Protein AF-A0A7T3T2F8-F1 (afdb_monomer)

Sequence (117 aa):
MKNNIYFSQDPYLNSVSSFYEYATRVMEKSYDQEKIIEWINSHDEVLGDKKVWLLTGHAYAKKYEDWEKWILDHGYEVVIDCRGLGQVLIGETKFHHGNVKKSLESKGIAVLSLSRD

Nearest PDB structures (foldseek):
  6n7t-assembly1_C  TM=3.667E-01  e=5.154E-01  Escherichia phage T7
  6r0z-assembly1_H  TM=2.804E-01  e=4.231E-01  Thermus thermophilus HB8
  7dxq-assembly1_A  TM=4.073E-01  e=1.798E+00  Synechococcus elongatus PCC 7942 = FACHB-805
  5y5y-assembly1_H  TM=2.527E-01  e=7.156E+00  Thermus thermophilus HB8

Structure (mmCIF, N/CA/C/O backbone):
data_AF-A0A7T3T2F8-F1
#
_entry.id   AF-A0A7T3T2F8-F1
#
loop_
_atom_site.group_PDB
_atom_site.id
_atom_site.type_symbol
_atom_si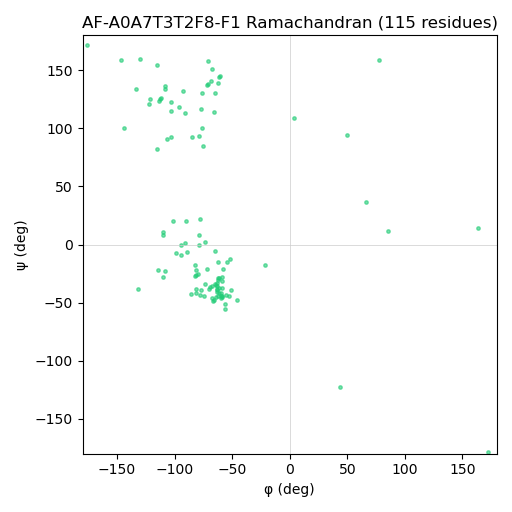te.label_atom_id
_atom_site.label_alt_id
_atom_site.label_comp_id
_atom_site.label_asym_id
_atom_site.label_entity_id
_atom_site.label_seq_id
_atom_site.pdbx_PDB_ins_code
_atom_site.Cartn_x
_atom_site.Cartn_y
_atom_site.Cartn_z
_atom_site.occupancy
_atom_site.B_iso_or_equiv
_atom_site.auth_seq_id
_atom_site.auth_comp_id
_atom_site.auth_asym_id
_atom_site.auth_atom_id
_atom_site.pdbx_PDB_model_num
ATOM 1 N N . MET A 1 1 ? -2.371 -12.144 13.820 1.00 49.19 1 MET A N 1
ATOM 2 C CA . MET A 1 1 ? -2.339 -11.135 12.737 1.00 49.19 1 MET A CA 1
ATOM 3 C C . MET A 1 1 ? -3.735 -11.087 12.133 1.00 49.19 1 MET A C 1
ATOM 5 O O . MET A 1 1 ? -4.320 -12.159 12.016 1.00 49.19 1 MET A O 1
ATOM 9 N N . LYS A 1 2 ? -4.312 -9.909 11.849 1.00 52.22 2 LYS A N 1
ATOM 10 C CA . LYS A 1 2 ? -5.664 -9.838 11.266 1.00 52.22 2 LYS A CA 1
ATOM 11 C C . LYS A 1 2 ? -5.691 -10.529 9.893 1.00 52.22 2 LYS A C 1
ATOM 13 O O . LYS A 1 2 ? -4.733 -10.421 9.132 1.00 52.22 2 LYS A O 1
ATOM 18 N N . ASN A 1 3 ? -6.796 -11.198 9.564 1.00 60.50 3 ASN A N 1
ATOM 19 C CA . ASN A 1 3 ? -6.951 -11.960 8.314 1.00 60.50 3 ASN A CA 1
ATOM 20 C C . ASN A 1 3 ? -7.140 -11.076 7.056 1.00 60.50 3 ASN A C 1
ATOM 22 O O . ASN A 1 3 ? -7.349 -11.597 5.962 1.00 60.50 3 ASN A O 1
ATOM 26 N N . ASN A 1 4 ? -7.094 -9.747 7.194 1.00 62.84 4 ASN A N 1
ATOM 27 C CA . ASN A 1 4 ? -7.367 -8.771 6.136 1.00 62.84 4 ASN A CA 1
ATOM 28 C C . ASN A 1 4 ? -6.124 -8.000 5.641 1.00 62.84 4 ASN A C 1
ATOM 30 O O . ASN A 1 4 ? -6.285 -7.082 4.839 1.00 62.84 4 ASN A O 1
ATOM 34 N N . ILE A 1 5 ? -4.906 -8.365 6.068 1.00 62.22 5 ILE A N 1
ATOM 35 C CA . ILE A 1 5 ? -3.652 -7.673 5.708 1.00 62.22 5 ILE A CA 1
ATOM 36 C C . ILE A 1 5 ? -2.781 -8.558 4.803 1.00 62.22 5 ILE A C 1
ATOM 38 O O . ILE A 1 5 ? -2.448 -9.685 5.161 1.00 62.22 5 ILE A O 1
ATOM 42 N N . TYR A 1 6 ? -2.387 -8.031 3.641 1.00 65.75 6 TYR A N 1
ATOM 43 C CA . TYR A 1 6 ? -1.637 -8.734 2.589 1.00 65.75 6 TYR A CA 1
ATOM 44 C C . TYR A 1 6 ? -0.412 -7.906 2.155 1.00 65.75 6 TYR A C 1
ATOM 46 O O . TYR A 1 6 ? -0.394 -6.703 2.385 1.00 65.75 6 TYR A O 1
ATOM 54 N N . PHE A 1 7 ? 0.612 -8.503 1.533 1.00 66.19 7 PHE A N 1
ATOM 55 C CA . PHE A 1 7 ? 1.867 -7.804 1.193 1.00 66.19 7 PHE A CA 1
ATOM 56 C C . PHE A 1 7 ? 2.511 -8.301 -0.113 1.00 66.19 7 PHE A C 1
ATOM 58 O O . PHE A 1 7 ? 2.265 -9.428 -0.548 1.00 66.19 7 PHE A O 1
ATOM 65 N N . SER A 1 8 ? 3.367 -7.476 -0.730 1.00 53.97 8 SER A N 1
ATOM 66 C CA . SER A 1 8 ? 4.099 -7.827 -1.958 1.00 53.97 8 SER A CA 1
ATOM 67 C C . SER A 1 8 ? 5.098 -8.965 -1.723 1.00 53.97 8 SER A C 1
ATOM 69 O O . SER A 1 8 ? 6.073 -8.782 -0.998 1.00 53.97 8 SER A O 1
ATOM 71 N N . GLN A 1 9 ? 4.872 -10.126 -2.347 1.00 45.50 9 GLN A N 1
ATOM 72 C CA . GLN A 1 9 ? 5.816 -11.249 -2.363 1.00 45.50 9 GLN A CA 1
ATOM 73 C C . GLN A 1 9 ? 6.727 -11.191 -3.599 1.00 45.50 9 GLN A C 1
ATOM 75 O O . GLN A 1 9 ? 6.252 -11.040 -4.726 1.00 45.50 9 GLN A O 1
ATOM 80 N N . ASP A 1 10 ? 8.032 -11.346 -3.381 1.00 44.50 10 ASP A N 1
ATOM 81 C CA . ASP A 1 10 ? 9.027 -11.646 -4.413 1.00 44.50 10 ASP A CA 1
ATOM 82 C C . ASP A 1 10 ? 8.934 -13.144 -4.806 1.00 44.50 10 ASP A C 1
ATOM 84 O O . ASP A 1 10 ? 8.904 -14.001 -3.925 1.00 44.50 10 ASP A O 1
ATOM 88 N N . PRO A 1 11 ? 8.862 -13.522 -6.093 1.00 38.28 11 PRO A N 1
ATOM 89 C CA . PRO A 1 11 ? 8.711 -14.919 -6.520 1.00 38.28 11 PRO A CA 1
ATOM 90 C C . PRO A 1 11 ? 9.890 -15.864 -6.191 1.00 38.28 11 PRO A C 1
ATOM 92 O O . PRO A 1 11 ? 9.744 -17.073 -6.372 1.00 38.28 11 PRO A O 1
ATOM 95 N N . TYR A 1 12 ? 11.020 -15.385 -5.653 1.00 40.78 12 TYR A N 1
ATOM 96 C CA . TYR A 1 12 ? 12.088 -16.250 -5.109 1.00 40.78 12 TYR A CA 1
ATOM 97 C C . TYR A 1 12 ? 11.799 -16.806 -3.691 1.00 40.78 12 TYR A C 1
ATOM 99 O O . TYR A 1 12 ? 12.651 -17.447 -3.081 1.00 40.78 12 TYR A O 1
ATOM 107 N N . LEU A 1 13 ? 10.581 -16.610 -3.172 1.00 40.38 13 LEU A N 1
ATOM 108 C CA . LEU A 1 13 ? 10.147 -16.913 -1.797 1.00 40.38 13 LEU A CA 1
ATOM 109 C C . LEU A 1 13 ? 9.562 -18.312 -1.554 1.00 40.38 13 LEU A C 1
ATOM 111 O O . LEU A 1 13 ? 8.850 -18.529 -0.577 1.00 40.38 13 LEU A O 1
ATOM 115 N N . ASN A 1 14 ? 9.833 -19.281 -2.422 1.00 34.66 14 ASN A N 1
ATOM 116 C CA . ASN A 1 14 ? 9.110 -20.560 -2.419 1.00 34.66 14 ASN A CA 1
ATOM 117 C C . ASN A 1 14 ? 9.526 -21.582 -1.344 1.00 34.66 14 ASN A C 1
ATOM 119 O O . ASN A 1 14 ? 9.230 -22.768 -1.475 1.00 34.66 14 ASN A O 1
ATOM 123 N N . SER A 1 15 ? 10.146 -21.167 -0.244 1.00 37.78 15 SER A N 1
ATOM 124 C CA . SER A 1 15 ? 10.475 -22.094 0.840 1.00 37.78 15 SER A CA 1
ATOM 125 C C . SER A 1 15 ? 10.335 -21.450 2.215 1.00 37.78 15 SER A C 1
ATOM 127 O O . SER A 1 15 ? 11.260 -20.816 2.706 1.00 37.78 15 SER A O 1
ATOM 129 N N . VAL A 1 16 ? 9.189 -21.757 2.840 1.00 40.31 16 VAL A N 1
ATOM 130 C CA . VAL A 1 16 ? 8.966 -21.887 4.290 1.00 40.31 16 VAL A CA 1
ATOM 131 C C . VAL A 1 16 ? 8.830 -20.562 5.068 1.00 40.31 16 VAL A C 1
ATOM 133 O O . VAL A 1 16 ? 9.280 -19.497 4.656 1.00 40.31 16 VAL A O 1
ATOM 136 N N . SER A 1 17 ? 8.201 -20.664 6.243 1.00 38.47 17 SER A N 1
ATOM 137 C CA . SER A 1 17 ? 8.344 -19.891 7.498 1.00 38.47 17 SER A CA 1
ATOM 138 C C . SER A 1 17 ? 9.682 -19.142 7.697 1.00 38.47 17 SER A C 1
ATOM 140 O O . SER A 1 17 ? 9.770 -18.199 8.474 1.00 38.47 17 SER A O 1
ATOM 142 N N . SER A 1 18 ? 10.697 -19.531 6.936 1.00 41.25 18 SER A N 1
ATOM 143 C CA . SER A 1 18 ? 11.935 -18.855 6.571 1.00 41.25 18 SER A CA 1
ATOM 144 C C . SER A 1 18 ? 11.800 -17.470 5.928 1.00 41.25 18 SER A C 1
ATOM 146 O O . SER A 1 18 ? 12.797 -16.764 5.909 1.00 41.25 18 SER A O 1
ATOM 148 N N . PHE A 1 19 ? 10.638 -17.016 5.430 1.00 42.41 19 PHE A N 1
ATOM 149 C CA . PHE A 1 19 ? 10.498 -15.614 4.977 1.00 42.41 19 PHE A CA 1
ATOM 150 C C . PHE A 1 19 ? 10.733 -14.625 6.125 1.00 42.41 19 PHE A C 1
ATOM 152 O O . PHE A 1 19 ? 11.394 -13.607 5.942 1.00 42.41 19 PHE A O 1
ATOM 159 N N . TYR A 1 20 ? 10.268 -14.976 7.326 1.00 42.19 20 TYR A N 1
ATOM 160 C CA . TYR A 1 20 ? 10.479 -14.196 8.543 1.00 42.19 20 TYR A CA 1
ATOM 161 C C . TYR A 1 20 ? 11.960 -14.197 8.975 1.00 42.19 20 TYR A C 1
ATOM 163 O O . TYR A 1 20 ? 12.472 -13.177 9.423 1.00 42.19 20 TYR A O 1
ATOM 171 N N . GLU A 1 21 ? 12.684 -15.307 8.783 1.00 39.84 21 GLU A N 1
ATOM 172 C CA . GLU A 1 21 ? 14.125 -15.428 9.090 1.00 39.84 21 GLU A CA 1
ATOM 173 C C . GLU A 1 21 ? 15.053 -14.872 7.993 1.00 39.84 21 GLU A C 1
ATOM 175 O O . GLU A 1 21 ? 16.181 -14.460 8.267 1.00 39.84 21 GLU A O 1
ATOM 180 N N . TYR A 1 22 ? 14.604 -14.855 6.740 1.00 40.25 22 TYR A N 1
ATOM 181 C CA . TYR A 1 22 ? 15.384 -14.390 5.595 1.00 40.25 22 TYR A CA 1
ATOM 182 C C . TYR A 1 22 ? 15.260 -12.874 5.415 1.00 40.25 22 TYR A C 1
ATOM 184 O O . TYR A 1 22 ? 16.272 -12.189 5.244 1.00 40.25 22 TYR A O 1
ATOM 192 N N . ALA A 1 23 ? 14.044 -12.331 5.563 1.00 42.78 23 ALA A N 1
ATOM 193 C CA . ALA A 1 23 ? 13.807 -10.888 5.585 1.00 42.78 23 ALA A CA 1
ATOM 194 C C . ALA A 1 23 ? 14.534 -10.195 6.753 1.00 42.78 23 ALA A C 1
ATOM 196 O O . ALA A 1 23 ? 14.940 -9.044 6.621 1.00 42.78 23 ALA A O 1
ATOM 197 N N . THR A 1 24 ? 14.761 -10.900 7.868 1.00 40.19 24 THR A N 1
ATOM 198 C CA . THR A 1 24 ? 15.479 -10.374 9.041 1.00 40.19 24 THR A CA 1
ATOM 199 C C . THR A 1 24 ? 17.004 -10.423 8.927 1.00 40.19 24 THR A C 1
ATOM 201 O O . THR A 1 24 ? 17.671 -9.668 9.633 1.00 40.19 24 THR A O 1
ATOM 204 N N . ARG A 1 25 ? 17.590 -11.274 8.070 1.00 38.12 25 ARG A N 1
ATOM 205 C CA . ARG A 1 25 ? 19.053 -11.492 8.054 1.00 38.12 25 ARG A CA 1
ATOM 206 C C . ARG A 1 25 ? 19.807 -10.961 6.841 1.00 38.12 25 ARG A C 1
ATOM 208 O O . ARG A 1 25 ? 20.992 -10.679 6.993 1.00 38.12 25 ARG A O 1
ATOM 215 N N . VAL A 1 26 ? 19.193 -10.854 5.661 1.00 39.28 26 VAL A N 1
ATOM 216 C CA . VAL A 1 26 ? 19.983 -10.727 4.414 1.00 39.28 26 VAL A CA 1
ATOM 217 C C . VAL A 1 26 ? 19.822 -9.389 3.688 1.00 39.28 26 VAL A C 1
ATOM 219 O O . VAL A 1 26 ? 20.739 -8.991 2.978 1.00 39.28 26 VAL A O 1
ATOM 222 N N . MET A 1 27 ? 18.741 -8.632 3.894 1.00 38.97 27 MET A N 1
ATOM 223 C CA . MET A 1 27 ? 18.564 -7.349 3.199 1.00 38.97 27 MET A CA 1
ATOM 224 C C . MET A 1 27 ? 18.579 -6.167 4.161 1.00 38.97 27 MET A C 1
ATOM 226 O O . MET A 1 27 ? 17.548 -5.682 4.611 1.00 38.97 27 MET A O 1
ATOM 230 N N . GLU A 1 28 ? 19.799 -5.760 4.495 1.00 33.19 28 GLU A N 1
ATOM 231 C CA . GLU A 1 28 ? 20.207 -4.452 5.007 1.00 33.19 28 GLU A CA 1
ATOM 232 C C . GLU A 1 28 ? 19.087 -3.425 5.277 1.00 33.19 28 GLU A C 1
ATOM 234 O O . GLU A 1 28 ? 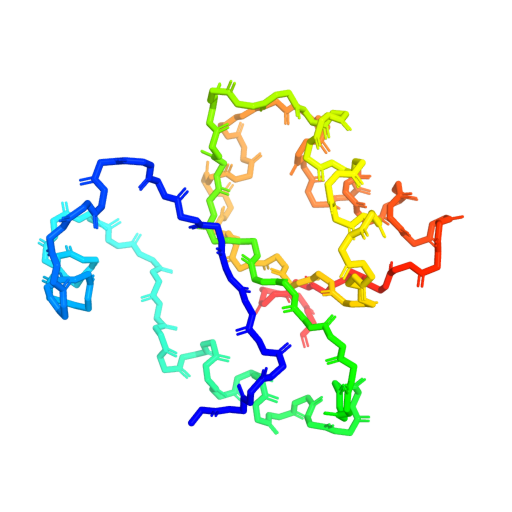18.551 -2.792 4.372 1.00 33.19 28 GLU A O 1
ATOM 239 N N . LYS A 1 29 ? 18.852 -3.188 6.576 1.00 34.66 29 LYS A N 1
ATOM 240 C CA . LYS A 1 29 ? 18.503 -1.889 7.178 1.00 34.66 29 LYS A CA 1
ATOM 241 C C . LYS A 1 29 ? 17.355 -1.122 6.503 1.00 34.66 29 LYS A C 1
ATOM 243 O O . LYS A 1 29 ? 17.611 -0.291 5.638 1.00 34.66 29 LYS A O 1
ATOM 248 N N . SER A 1 30 ? 16.126 -1.296 7.007 1.00 40.59 30 SER A N 1
ATOM 249 C CA . SER A 1 30 ? 15.149 -0.216 7.336 1.00 40.59 30 SER A CA 1
ATOM 250 C C . SER A 1 30 ? 13.699 -0.710 7.507 1.00 40.59 30 SER A C 1
ATOM 252 O O . SER A 1 30 ? 12.793 0.116 7.529 1.00 40.59 30 SER A O 1
ATOM 254 N N . TYR A 1 31 ? 13.430 -2.011 7.636 1.00 54.81 31 TYR A N 1
ATOM 255 C CA . TYR A 1 31 ? 12.080 -2.477 7.975 1.00 54.81 31 TYR A CA 1
ATOM 256 C C . TYR A 1 31 ? 12.013 -2.873 9.439 1.00 54.81 31 TYR A C 1
ATOM 258 O O . TYR A 1 31 ? 12.332 -3.995 9.816 1.00 54.81 31 TYR A O 1
ATOM 266 N N . ASP A 1 32 ? 11.627 -1.908 10.264 1.00 63.03 32 ASP A N 1
ATOM 267 C CA . ASP A 1 32 ? 11.277 -2.153 11.652 1.00 63.03 32 ASP A CA 1
ATOM 268 C C . ASP A 1 32 ? 9.853 -2.717 11.677 1.00 63.03 32 ASP A C 1
ATOM 270 O O . ASP A 1 32 ? 8.855 -2.001 11.579 1.00 63.03 32 ASP A O 1
ATOM 274 N N . GLN A 1 33 ? 9.767 -4.042 11.673 1.00 56.84 33 GLN A N 1
ATOM 275 C CA . GLN A 1 33 ? 8.497 -4.750 11.676 1.00 56.84 33 GLN A CA 1
ATOM 276 C C . GLN A 1 33 ? 7.651 -4.382 12.903 1.00 56.84 33 GLN A C 1
ATOM 278 O O . GLN A 1 33 ? 6.423 -4.344 12.805 1.00 56.84 33 GLN A O 1
ATOM 283 N N . GLU A 1 34 ? 8.299 -4.069 14.029 1.00 64.06 34 GLU A N 1
ATOM 284 C CA . GLU A 1 34 ? 7.620 -3.586 15.229 1.00 64.06 34 GLU A CA 1
ATOM 285 C C . GLU A 1 34 ? 6.939 -2.250 14.942 1.00 64.06 34 GLU A C 1
ATOM 287 O O . GLU A 1 34 ? 5.764 -2.114 15.265 1.00 64.06 34 GLU A O 1
ATOM 292 N N . LYS A 1 35 ? 7.581 -1.337 14.197 1.00 69.12 35 LYS A N 1
ATOM 293 C CA . LYS A 1 35 ? 6.937 -0.088 13.747 1.00 69.12 35 LYS A CA 1
ATOM 294 C C . LYS A 1 35 ? 5.756 -0.310 12.816 1.00 69.12 35 LYS A C 1
ATOM 296 O O . LYS A 1 35 ? 4.772 0.402 12.942 1.00 69.12 35 LYS A O 1
ATOM 301 N N . ILE A 1 36 ? 5.808 -1.271 11.889 1.00 70.94 36 ILE A N 1
ATOM 302 C CA . ILE A 1 36 ? 4.647 -1.58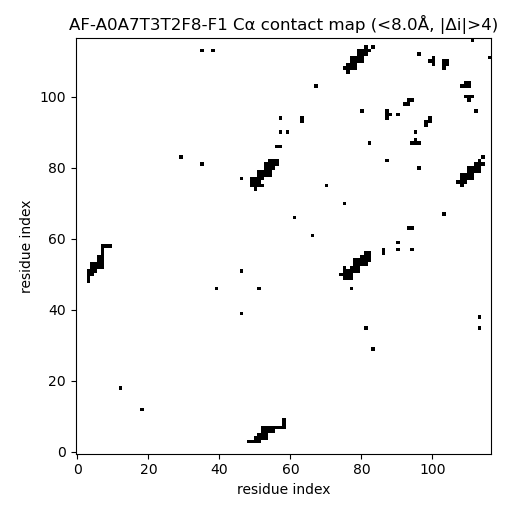1 11.026 1.00 70.94 36 ILE A CA 1
ATOM 303 C C . ILE A 1 36 ? 3.472 -2.068 11.876 1.00 70.94 36 ILE A C 1
ATOM 305 O O . ILE A 1 36 ? 2.339 -1.641 11.670 1.00 70.94 36 ILE A O 1
ATOM 309 N N . ILE A 1 37 ? 3.739 -2.956 12.833 1.00 70.12 37 ILE A N 1
ATOM 310 C CA . ILE A 1 37 ? 2.712 -3.507 13.720 1.00 70.12 37 ILE A CA 1
ATOM 311 C C . ILE A 1 37 ? 2.164 -2.421 14.652 1.00 70.12 37 ILE A C 1
ATOM 313 O O . ILE A 1 37 ? 0.950 -2.297 14.783 1.00 70.12 37 ILE A O 1
ATOM 317 N N . GLU A 1 38 ? 3.036 -1.624 15.266 1.00 73.94 38 GLU A N 1
ATOM 318 C CA . GLU A 1 38 ? 2.670 -0.498 16.127 1.00 73.94 38 GLU A CA 1
ATOM 319 C C . GLU A 1 38 ? 1.815 0.515 15.365 1.00 73.94 38 GLU A C 1
ATOM 321 O O . GLU A 1 38 ? 0.756 0.908 15.847 1.00 73.94 38 GLU A O 1
ATOM 326 N N . TRP A 1 39 ? 2.216 0.854 14.140 1.00 79.88 39 TRP A N 1
ATOM 327 C CA . TRP A 1 39 ? 1.487 1.767 13.270 1.00 79.88 39 TRP A CA 1
ATOM 328 C C . TRP A 1 39 ? 0.107 1.227 12.877 1.00 79.88 39 TRP A C 1
ATOM 330 O O . TRP A 1 39 ? -0.888 1.940 12.958 1.00 79.88 39 TRP A O 1
ATOM 340 N N . ILE A 1 40 ? 0.012 -0.052 12.493 1.00 78.50 40 ILE A N 1
ATOM 341 C CA . ILE A 1 40 ? -1.274 -0.695 12.177 1.00 78.50 40 ILE A CA 1
ATOM 342 C C . ILE A 1 40 ? -2.193 -0.688 13.402 1.00 78.50 40 ILE A C 1
ATOM 344 O O . ILE A 1 40 ? -3.384 -0.417 13.268 1.00 78.50 40 ILE A O 1
ATOM 348 N N . ASN A 1 41 ? -1.645 -0.966 14.586 1.00 76.12 41 ASN A N 1
ATOM 349 C CA . ASN A 1 41 ? -2.410 -0.980 15.829 1.00 76.12 41 ASN A CA 1
ATOM 350 C C . ASN A 1 41 ? -2.862 0.428 16.245 1.00 76.12 41 ASN A C 1
ATOM 352 O O . ASN A 1 41 ? -3.968 0.576 16.756 1.00 76.12 41 ASN A O 1
ATOM 356 N N . SER A 1 42 ? -2.047 1.465 16.024 1.00 80.62 42 SER A N 1
ATOM 357 C CA . SER A 1 42 ? -2.435 2.851 16.318 1.00 80.62 42 SER A CA 1
ATOM 358 C C . SER A 1 42 ? -3.473 3.403 15.336 1.00 80.62 42 SER A C 1
ATOM 360 O O . SER A 1 42 ? -4.212 4.321 15.682 1.00 80.62 42 SER A O 1
ATOM 362 N N . HIS A 1 43 ? -3.582 2.807 14.146 1.00 81.94 43 HIS A N 1
ATOM 363 C CA . HIS A 1 43 ? -4.538 3.175 13.099 1.00 81.94 43 HIS A CA 1
ATOM 364 C C . HIS A 1 43 ? -5.750 2.237 13.024 1.00 81.94 43 HIS A C 1
ATOM 366 O O . HIS A 1 43 ? -6.437 2.190 12.000 1.00 81.94 43 HIS A O 1
ATOM 372 N N . ASP A 1 44 ? -6.040 1.491 14.093 1.00 77.00 44 ASP A N 1
ATOM 373 C CA . ASP A 1 44 ? -7.079 0.458 14.090 1.00 77.00 44 ASP A CA 1
ATOM 374 C C . ASP A 1 44 ? -8.470 1.003 13.735 1.00 77.00 44 ASP A C 1
ATOM 376 O O . ASP A 1 44 ? -9.193 0.373 12.968 1.00 77.00 44 ASP A O 1
ATOM 380 N N . GLU A 1 45 ? -8.817 2.213 14.187 1.00 77.69 45 GLU A N 1
ATOM 381 C CA . GLU A 1 45 ? -10.086 2.873 13.839 1.00 77.69 45 GLU A CA 1
ATOM 382 C C . GLU A 1 45 ? -10.194 3.203 12.340 1.00 77.69 45 GLU A C 1
ATOM 384 O O . GLU A 1 45 ? -11.273 3.146 11.751 1.00 77.69 45 GLU A O 1
ATOM 389 N N . VAL A 1 46 ? -9.066 3.531 11.702 1.00 76.62 46 VAL A N 1
ATOM 390 C CA . VAL A 1 46 ? -9.002 3.898 10.280 1.00 76.62 46 VAL A CA 1
ATOM 391 C C . VAL A 1 46 ? -8.988 2.653 9.395 1.00 76.62 46 VAL A C 1
ATOM 393 O O . VAL A 1 46 ? -9.600 2.650 8.318 1.00 76.62 46 VAL A O 1
ATOM 396 N N . LEU A 1 47 ? -8.285 1.606 9.834 1.00 82.19 47 LEU A N 1
ATOM 397 C CA . LEU A 1 47 ? -8.131 0.350 9.106 1.00 82.19 47 LEU A CA 1
ATOM 398 C C . LEU A 1 47 ? -9.343 -0.566 9.291 1.00 82.19 47 LEU A C 1
ATOM 400 O O . LEU A 1 47 ? -9.798 -1.149 8.313 1.00 82.19 47 LEU A O 1
ATOM 404 N N . GLY A 1 48 ? -9.892 -0.663 10.503 1.00 80.06 48 GLY A N 1
ATOM 405 C CA . GLY A 1 48 ? -11.087 -1.441 10.829 1.00 80.06 48 GLY A CA 1
ATOM 406 C C . GLY A 1 48 ? -11.089 -2.829 10.182 1.00 80.06 48 GLY A C 1
ATOM 407 O O . GLY A 1 48 ? -10.145 -3.614 10.355 1.00 80.06 48 GLY A O 1
ATOM 408 N N . ASP A 1 49 ? -12.140 -3.080 9.397 1.00 84.19 49 ASP A N 1
ATOM 409 C CA . ASP A 1 49 ? -12.358 -4.305 8.617 1.00 84.1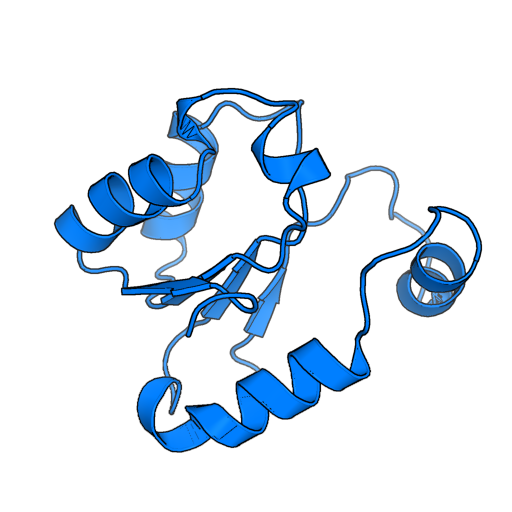9 49 ASP A CA 1
ATOM 410 C C . ASP A 1 49 ? -11.860 -4.215 7.164 1.00 84.19 49 ASP A C 1
ATOM 412 O O . ASP A 1 49 ? -11.960 -5.190 6.417 1.00 84.19 49 ASP A O 1
ATOM 416 N N . LYS A 1 50 ? -11.295 -3.073 6.752 1.00 86.06 50 LYS A N 1
ATOM 417 C CA . LYS A 1 50 ? -10.893 -2.830 5.362 1.00 86.06 50 LYS A CA 1
ATOM 418 C C . LYS A 1 50 ? -9.848 -3.835 4.905 1.00 86.06 50 LYS A C 1
ATOM 420 O O . LYS A 1 50 ? -8.963 -4.222 5.671 1.00 86.06 50 LYS A O 1
ATOM 425 N N . LYS A 1 51 ? -9.887 -4.231 3.635 1.00 85.19 51 LYS A N 1
ATOM 426 C CA . LYS A 1 51 ? -8.841 -5.087 3.063 1.00 85.19 51 LYS A CA 1
ATOM 427 C C . LYS A 1 51 ? -7.582 -4.269 2.763 1.00 85.19 51 LYS A C 1
ATOM 429 O O . LYS A 1 51 ? -7.603 -3.379 1.912 1.00 85.19 51 LYS A O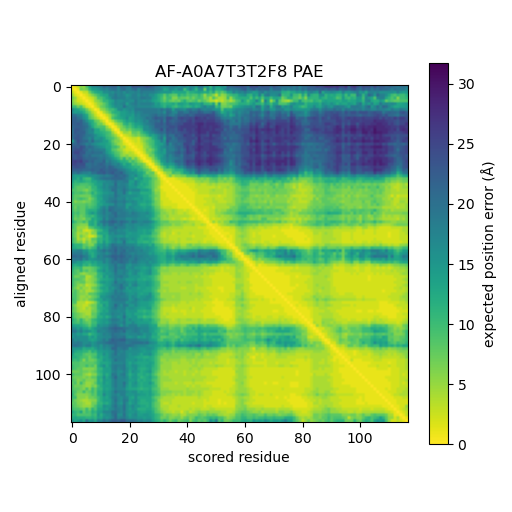 1
ATOM 434 N N . VAL A 1 52 ? -6.475 -4.584 3.437 1.00 83.88 52 VAL A N 1
ATOM 435 C CA . VAL A 1 52 ? -5.241 -3.783 3.420 1.00 83.88 52 VAL A CA 1
ATOM 436 C C . VAL A 1 52 ? -4.129 -4.468 2.627 1.00 83.88 52 VAL A C 1
ATOM 438 O O . VAL A 1 52 ? -3.869 -5.662 2.792 1.00 83.88 52 VAL A O 1
ATOM 441 N N . TRP A 1 53 ? -3.426 -3.693 1.805 1.00 85.94 53 TRP A N 1
ATOM 442 C CA . TRP A 1 53 ? -2.195 -4.089 1.130 1.00 85.94 53 TRP A CA 1
ATOM 443 C C . TRP A 1 53 ? -0.996 -3.296 1.656 1.00 85.94 53 TRP A C 1
ATOM 445 O O . TRP A 1 53 ? -0.984 -2.068 1.617 1.00 85.94 53 TRP A O 1
ATOM 455 N N . LEU A 1 54 ? 0.044 -3.993 2.105 1.00 84.06 54 LEU A N 1
ATOM 456 C CA . LEU A 1 54 ? 1.320 -3.409 2.496 1.00 84.06 54 LEU A CA 1
ATOM 457 C C . LEU A 1 54 ? 2.249 -3.377 1.282 1.00 84.06 54 LEU A C 1
ATOM 459 O O . LEU A 1 54 ? 2.691 -4.413 0.775 1.00 84.06 54 LEU A O 1
ATOM 463 N N . LEU A 1 55 ? 2.565 -2.171 0.825 1.00 81.38 55 LEU A N 1
ATOM 464 C CA . LEU A 1 55 ? 3.569 -1.936 -0.198 1.00 81.38 55 LEU A CA 1
ATOM 465 C C . LEU A 1 55 ? 4.939 -1.874 0.485 1.00 81.38 55 LEU A C 1
ATOM 467 O O . LEU A 1 55 ? 5.360 -0.825 0.963 1.00 81.38 55 LEU A O 1
ATOM 471 N N . THR A 1 56 ? 5.618 -3.019 0.560 1.00 73.81 56 THR A N 1
ATOM 472 C CA . THR A 1 56 ? 6.920 -3.177 1.240 1.00 73.81 56 THR A CA 1
ATOM 473 C C . THR A 1 56 ? 8.115 -3.146 0.285 1.00 73.81 56 THR A C 1
ATOM 475 O O . THR A 1 56 ? 9.261 -3.105 0.722 1.00 73.81 56 THR A O 1
ATOM 478 N N . GLY A 1 57 ? 7.869 -3.137 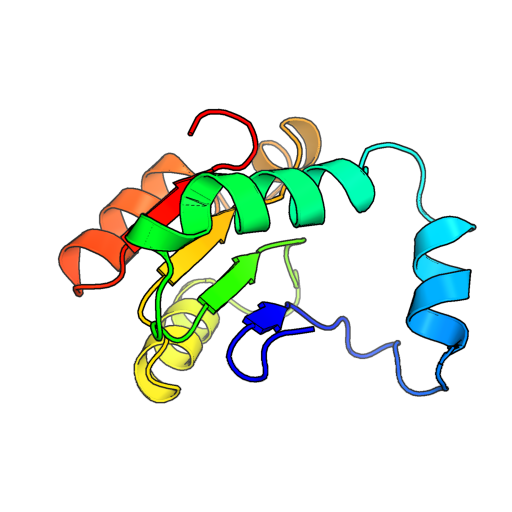-1.025 1.00 67.62 57 GLY A N 1
ATOM 479 C CA . GLY A 1 57 ? 8.903 -3.072 -2.050 1.00 67.62 57 GLY A CA 1
ATOM 480 C C . GLY A 1 57 ? 8.314 -2.984 -3.455 1.00 67.62 57 GLY A C 1
ATOM 481 O O . GLY A 1 57 ? 7.106 -3.118 -3.652 1.00 67.62 57 GLY A O 1
ATOM 482 N N . HIS A 1 58 ? 9.174 -2.742 -4.442 1.00 62.25 58 HIS A N 1
ATOM 483 C CA . HIS A 1 58 ? 8.804 -2.780 -5.853 1.00 62.25 58 HIS A CA 1
ATOM 484 C C . HIS A 1 58 ? 9.152 -4.156 -6.428 1.00 62.25 58 HIS A C 1
ATOM 486 O O . HIS A 1 58 ? 10.319 -4.540 -6.473 1.00 62.25 58 HIS A O 1
ATOM 492 N N . ALA A 1 59 ? 8.150 -4.893 -6.904 1.00 55.56 59 ALA A N 1
ATOM 493 C CA . ALA A 1 59 ? 8.394 -6.039 -7.768 1.00 55.56 59 ALA A CA 1
ATOM 494 C C . ALA A 1 59 ? 8.757 -5.510 -9.164 1.00 55.56 59 ALA A C 1
ATOM 496 O O . ALA A 1 59 ? 7.880 -5.403 -10.014 1.00 55.56 59 ALA A O 1
ATOM 497 N N . TYR A 1 60 ? 10.035 -5.180 -9.396 1.00 52.97 60 TYR A N 1
ATOM 498 C CA . TYR A 1 60 ? 10.563 -4.611 -10.655 1.00 52.97 60 TYR A CA 1
ATOM 499 C C . TYR A 1 60 ? 10.190 -5.395 -11.932 1.00 52.97 60 TYR A C 1
ATOM 501 O O . TYR A 1 60 ? 10.385 -4.905 -13.041 1.00 52.97 60 TYR A O 1
ATOM 509 N N . ALA A 1 61 ? 9.665 -6.613 -11.790 1.00 55.66 61 ALA A N 1
ATOM 510 C CA . ALA A 1 61 ? 9.158 -7.440 -12.877 1.00 55.66 61 ALA A CA 1
ATOM 511 C C . ALA A 1 61 ? 7.714 -7.107 -13.319 1.00 55.66 61 ALA A C 1
ATOM 513 O O . ALA A 1 61 ? 7.315 -7.523 -14.406 1.00 55.66 61 ALA A O 1
ATOM 514 N N . LYS A 1 62 ? 6.914 -6.397 -12.511 1.00 65.94 62 LYS A N 1
ATOM 515 C CA . LYS A 1 62 ? 5.526 -6.023 -12.836 1.00 65.94 62 LYS A CA 1
ATOM 516 C C . LYS A 1 62 ? 5.429 -4.529 -13.126 1.00 65.94 62 LYS A C 1
ATOM 518 O O . LYS A 1 62 ? 5.932 -3.717 -12.359 1.00 65.94 62 LYS A O 1
ATOM 523 N N . LYS A 1 63 ? 4.736 -4.168 -14.209 1.00 79.06 63 LYS A N 1
ATOM 524 C CA . LYS A 1 63 ? 4.438 -2.765 -14.520 1.00 79.06 63 LYS A CA 1
ATOM 525 C C . LYS A 1 63 ? 3.466 -2.194 -13.493 1.00 79.06 63 LYS A C 1
ATOM 527 O O . LYS A 1 63 ? 2.617 -2.920 -12.969 1.00 79.06 63 LYS A O 1
ATOM 532 N N . TYR A 1 64 ? 3.554 -0.887 -13.258 1.00 84.00 64 TYR A N 1
ATOM 533 C CA . TYR A 1 64 ? 2.637 -0.180 -12.368 1.00 84.00 64 TYR A CA 1
ATOM 534 C C . TYR A 1 64 ? 1.163 -0.430 -12.716 1.00 84.00 64 TYR A C 1
ATOM 536 O O . TYR A 1 64 ? 0.366 -0.699 -11.825 1.00 84.00 64 TYR A O 1
ATOM 544 N N . GLU A 1 65 ? 0.801 -0.391 -14.000 1.00 87.69 65 GLU A N 1
ATOM 545 C CA . GLU A 1 65 ? -0.585 -0.572 -14.449 1.00 87.69 65 GLU A CA 1
ATOM 546 C C . GLU A 1 65 ? -1.126 -1.966 -14.116 1.00 87.69 65 GLU A C 1
ATOM 548 O O . GLU A 1 65 ? -2.279 -2.106 -13.708 1.00 87.69 65 GLU A O 1
ATOM 553 N N . ASP A 1 66 ? -0.284 -2.993 -14.244 1.00 86.19 66 ASP A N 1
ATOM 554 C CA . ASP A 1 66 ? -0.656 -4.371 -13.922 1.00 86.19 66 ASP A CA 1
ATOM 555 C C . ASP A 1 66 ? -0.828 -4.551 -12.411 1.00 86.19 66 ASP A C 1
ATOM 557 O O . ASP A 1 66 ? -1.739 -5.247 -11.961 1.00 86.19 66 ASP A O 1
ATOM 561 N N . TRP A 1 67 ? 0.031 -3.907 -11.615 1.00 87.44 67 TRP A N 1
ATOM 562 C CA . TRP A 1 67 ? -0.097 -3.891 -10.161 1.00 87.44 67 TRP A CA 1
ATOM 563 C C . TRP A 1 67 ? -1.350 -3.138 -9.708 1.00 87.44 67 TRP A C 1
ATOM 565 O O . TRP A 1 67 ? -2.116 -3.667 -8.909 1.00 87.44 67 TRP A O 1
ATOM 575 N N . GLU A 1 68 ? -1.600 -1.944 -10.243 1.00 90.25 68 GLU A N 1
ATOM 576 C CA . GLU A 1 68 ? -2.783 -1.149 -9.915 1.00 90.25 68 GLU A CA 1
ATOM 577 C C . GLU A 1 68 ? -4.068 -1.907 -10.259 1.00 90.25 68 GLU A C 1
ATOM 579 O O . GLU A 1 68 ? -4.975 -2.001 -9.431 1.00 90.25 68 GLU A O 1
ATOM 584 N N . LYS A 1 69 ? -4.129 -2.505 -11.454 1.00 90.56 69 LYS A N 1
ATOM 585 C CA . LYS A 1 69 ? -5.259 -3.344 -11.850 1.00 90.56 69 LYS A CA 1
ATOM 586 C C . LYS A 1 69 ? -5.441 -4.522 -10.898 1.00 90.56 69 LYS A C 1
ATOM 588 O O . LYS A 1 69 ? -6.555 -4.784 -10.462 1.00 90.56 69 LYS A O 1
ATOM 593 N N . TRP A 1 70 ? -4.355 -5.198 -10.528 1.00 88.56 70 TRP A N 1
ATOM 594 C CA . TRP A 1 70 ? -4.407 -6.310 -9.583 1.00 88.56 70 TRP A CA 1
ATOM 595 C C . TRP A 1 70 ? -4.958 -5.881 -8.215 1.00 88.56 70 TRP A C 1
ATOM 597 O O . TRP A 1 70 ? -5.794 -6.587 -7.655 1.00 88.56 70 TRP A O 1
ATOM 607 N N . ILE A 1 71 ? -4.547 -4.715 -7.706 1.00 90.38 71 ILE A N 1
ATOM 608 C CA . ILE A 1 71 ? -5.040 -4.147 -6.443 1.00 90.38 71 ILE A CA 1
ATOM 609 C C . ILE A 1 71 ? -6.561 -3.919 -6.497 1.00 90.38 71 ILE A C 1
ATOM 611 O O . ILE A 1 71 ? -7.274 -4.302 -5.567 1.00 90.38 71 ILE A O 1
ATOM 615 N N . LEU A 1 72 ? -7.061 -3.360 -7.601 1.00 91.06 72 LEU A N 1
ATOM 616 C CA . LEU A 1 72 ? -8.491 -3.118 -7.813 1.00 91.06 72 LEU A CA 1
ATOM 617 C C . LEU A 1 72 ? -9.279 -4.428 -7.939 1.00 91.06 72 LEU A C 1
ATOM 619 O O . LEU A 1 72 ? -10.277 -4.614 -7.248 1.00 91.06 72 LEU A O 1
ATOM 623 N N . ASP A 1 73 ? -8.799 -5.360 -8.765 1.00 91.12 73 ASP A N 1
ATOM 624 C CA . ASP A 1 73 ? -9.466 -6.639 -9.035 1.00 91.12 73 ASP A CA 1
ATOM 625 C C . ASP A 1 73 ? -9.587 -7.509 -7.769 1.00 91.12 73 ASP A C 1
ATOM 627 O O . ASP A 1 73 ? -10.519 -8.300 -7.633 1.00 91.12 73 ASP A O 1
ATOM 631 N N . HIS A 1 74 ? -8.660 -7.356 -6.817 1.00 87.50 74 HIS A N 1
ATOM 632 C CA . HIS A 1 74 ? -8.671 -8.090 -5.549 1.00 87.50 74 HIS A CA 1
ATOM 633 C C . HIS A 1 74 ? -9.432 -7.360 -4.434 1.00 87.50 74 HIS A C 1
ATOM 635 O O . HIS A 1 74 ? -9.500 -7.889 -3.319 1.00 87.50 74 HIS A O 1
ATOM 641 N N . GLY A 1 75 ? -10.008 -6.186 -4.709 1.00 89.31 75 GLY A N 1
ATOM 642 C CA . GLY A 1 75 ? -10.853 -5.446 -3.772 1.00 89.31 75 GLY A CA 1
ATOM 643 C C . GLY A 1 75 ? -10.103 -4.935 -2.543 1.00 89.31 75 GLY A C 1
ATOM 644 O O . GLY A 1 75 ? -10.635 -4.996 -1.439 1.00 89.31 75 GLY A O 1
ATOM 645 N N . TYR A 1 76 ? -8.849 -4.508 -2.703 1.00 90.00 76 TYR A N 1
ATOM 646 C CA . TYR A 1 76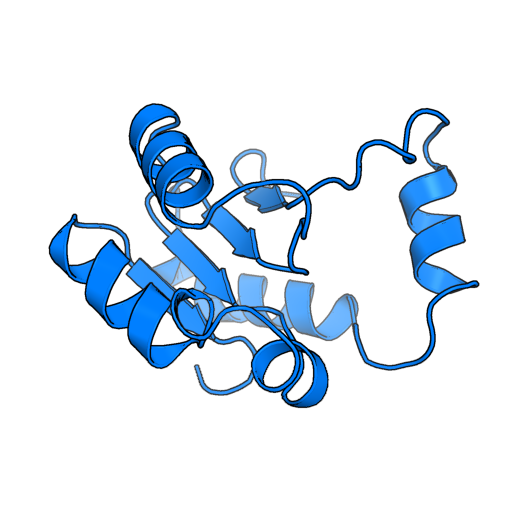 ? -8.141 -3.805 -1.634 1.00 90.00 76 TYR A CA 1
ATOM 647 C C . TYR A 1 76 ? -8.714 -2.400 -1.460 1.00 90.00 76 TYR A C 1
ATOM 649 O O . TYR A 1 76 ? -8.949 -1.694 -2.434 1.00 90.00 76 TYR A O 1
ATOM 657 N N . GLU A 1 77 ? -8.898 -1.988 -0.213 1.00 91.81 77 GLU A N 1
ATOM 658 C CA . GLU A 1 77 ? -9.493 -0.698 0.148 1.00 91.81 77 GLU A CA 1
ATOM 659 C C . GLU A 1 77 ? -8.455 0.271 0.718 1.00 91.81 77 GLU A C 1
ATOM 661 O O . GLU A 1 77 ? -8.644 1.486 0.676 1.00 91.81 77 GLU A O 1
ATOM 666 N N . VAL A 1 78 ? -7.346 -0.261 1.243 1.00 89.94 78 VAL A N 1
ATOM 667 C CA . VAL A 1 78 ? -6.237 0.529 1.781 1.00 89.94 78 VAL A CA 1
ATOM 668 C C . VAL A 1 78 ? -4.914 -0.015 1.264 1.00 89.94 78 VAL A C 1
ATOM 670 O O . VAL A 1 78 ? -4.661 -1.217 1.330 1.00 89.94 78 VAL A O 1
ATOM 673 N N . VAL A 1 79 ? -4.039 0.874 0.807 1.00 89.25 79 VAL A N 1
ATOM 674 C CA . VAL A 1 79 ? -2.629 0.585 0.545 1.00 89.25 79 VAL A CA 1
ATOM 675 C C . VAL A 1 79 ? -1.774 1.370 1.533 1.00 89.25 79 VAL A C 1
ATOM 677 O O . VAL A 1 79 ? -1.857 2.593 1.595 1.00 89.25 79 VAL A O 1
ATOM 680 N N . ILE A 1 80 ? -0.927 0.679 2.291 1.00 87.31 80 ILE A N 1
ATOM 681 C CA . ILE A 1 80 ? 0.041 1.306 3.193 1.00 87.31 80 ILE A CA 1
ATOM 682 C C . ILE A 1 80 ? 1.410 1.238 2.526 1.00 87.31 80 ILE A C 1
ATOM 684 O O . ILE A 1 80 ? 1.960 0.160 2.304 1.00 87.31 80 ILE A O 1
ATOM 688 N N . ASP A 1 81 ? 1.956 2.399 2.190 1.00 86.19 81 ASP A N 1
ATOM 689 C CA . ASP A 1 81 ? 3.318 2.550 1.708 1.00 86.19 81 ASP A CA 1
ATOM 690 C C . ASP A 1 81 ? 4.288 2.431 2.881 1.00 86.19 81 ASP A C 1
ATOM 692 O O . ASP A 1 81 ? 4.483 3.368 3.662 1.00 86.19 81 ASP A O 1
ATOM 696 N N . CYS A 1 82 ? 4.875 1.246 3.009 1.00 78.19 82 CYS A N 1
ATOM 697 C CA . CYS A 1 82 ? 5.855 0.944 4.038 1.00 78.19 82 CYS A CA 1
ATOM 698 C C . CYS A 1 82 ? 7.284 1.256 3.580 1.00 78.19 82 CYS A C 1
ATOM 700 O O . CYS A 1 82 ? 8.198 1.137 4.389 1.00 78.19 82 CYS A O 1
ATOM 702 N N . ARG A 1 83 ? 7.506 1.625 2.310 1.00 76.94 83 ARG A N 1
ATOM 703 C CA . ARG A 1 83 ? 8.852 1.758 1.733 1.00 76.94 83 ARG A CA 1
ATOM 704 C C . ARG A 1 83 ? 9.626 2.932 2.328 1.00 76.94 83 ARG A C 1
ATOM 706 O O . ARG A 1 83 ? 9.104 4.032 2.495 1.00 76.94 83 ARG A O 1
ATOM 713 N N . GLY A 1 84 ? 10.921 2.720 2.558 1.00 67.06 84 GLY A N 1
ATOM 714 C CA . GLY A 1 84 ? 11.845 3.790 2.940 1.00 67.06 84 GLY A CA 1
ATOM 715 C C . GLY A 1 84 ? 12.152 4.759 1.788 1.00 67.06 84 GLY A C 1
ATOM 716 O O . GLY A 1 84 ? 12.065 4.397 0.613 1.00 67.06 84 GLY A O 1
ATOM 717 N N . LEU A 1 85 ? 12.596 5.980 2.118 1.00 61.28 85 LEU A N 1
ATOM 718 C CA . LEU A 1 85 ? 12.911 7.043 1.144 1.00 61.28 85 LEU A CA 1
ATOM 719 C C . LEU A 1 85 ? 13.850 6.583 0.014 1.00 61.28 85 LEU A C 1
ATOM 721 O O . LEU A 1 85 ? 13.632 6.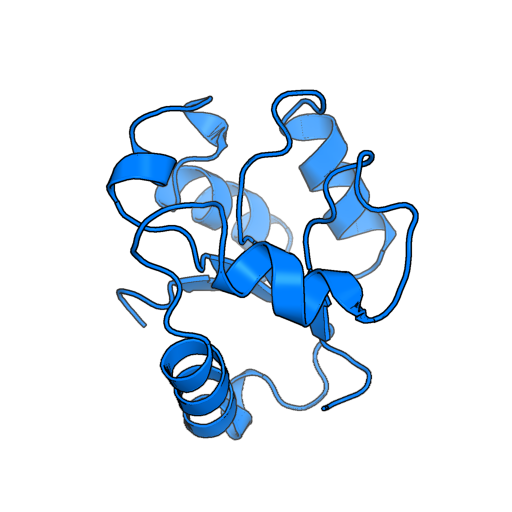936 -1.141 1.00 61.28 85 LEU A O 1
ATOM 725 N N . GLY A 1 86 ? 14.853 5.754 0.321 1.00 59.56 86 GLY A N 1
ATOM 726 C CA . GLY A 1 86 ? 15.777 5.217 -0.685 1.00 59.56 86 GLY A CA 1
ATOM 727 C C . GLY A 1 86 ? 15.101 4.320 -1.729 1.00 59.56 86 GLY A C 1
ATOM 728 O O . GLY A 1 86 ? 15.448 4.382 -2.903 1.00 59.56 86 GLY A O 1
ATOM 729 N N . GLN A 1 87 ? 14.089 3.543 -1.332 1.00 61.81 87 GLN A N 1
ATOM 730 C CA . GLN A 1 87 ? 13.339 2.674 -2.246 1.00 61.81 87 GLN A CA 1
ATOM 731 C C . GLN A 1 87 ? 12.287 3.426 -3.062 1.00 61.81 87 GLN A C 1
ATOM 733 O O . GLN A 1 87 ? 11.911 2.990 -4.144 1.00 61.81 87 GLN A O 1
ATOM 738 N N . VAL A 1 88 ? 11.803 4.557 -2.546 1.00 61.88 88 VAL A N 1
ATOM 739 C CA . VAL A 1 88 ? 10.899 5.440 -3.290 1.00 61.88 88 VAL A CA 1
ATOM 740 C C . VAL A 1 88 ? 11.658 6.196 -4.382 1.00 61.88 88 VAL A C 1
ATOM 742 O O . VAL A 1 88 ? 11.088 6.443 -5.436 1.00 61.88 88 VAL A O 1
ATOM 745 N N . LEU A 1 89 ? 12.928 6.551 -4.146 1.00 58.09 89 LEU A N 1
ATOM 746 C CA . LEU A 1 89 ? 13.758 7.327 -5.079 1.00 58.09 89 LEU A CA 1
ATOM 747 C C . LEU A 1 89 ? 14.389 6.488 -6.199 1.00 58.09 89 LEU A C 1
ATOM 749 O O . LEU A 1 89 ? 14.693 7.022 -7.264 1.00 58.09 89 LEU A O 1
ATOM 753 N N . ILE A 1 90 ? 14.603 5.194 -5.962 1.00 55.03 90 ILE A N 1
ATOM 754 C CA . ILE A 1 90 ? 15.188 4.266 -6.931 1.00 55.03 90 ILE A CA 1
ATOM 755 C C . ILE A 1 90 ? 14.055 3.373 -7.447 1.00 55.03 90 ILE A C 1
ATOM 757 O O . ILE A 1 90 ? 13.736 2.350 -6.850 1.00 55.03 90 ILE A O 1
ATOM 761 N N . GLY A 1 91 ? 13.391 3.781 -8.530 1.00 62.62 91 GLY A N 1
ATOM 762 C CA . GLY A 1 91 ? 12.265 3.030 -9.087 1.00 62.62 91 GLY A CA 1
ATOM 763 C C . GLY A 1 91 ? 11.526 3.751 -10.212 1.00 62.62 91 GLY A C 1
ATOM 764 O O . GLY A 1 91 ? 11.894 4.849 -10.624 1.00 62.62 91 GLY A O 1
ATOM 765 N N . GLU A 1 92 ? 10.469 3.120 -10.729 1.00 72.56 92 GLU A N 1
ATOM 766 C CA . GLU A 1 92 ? 9.560 3.772 -11.674 1.00 72.56 92 GLU A CA 1
ATOM 767 C C . GLU A 1 92 ? 8.838 4.928 -10.967 1.00 72.56 92 GLU A C 1
ATOM 769 O O . GLU A 1 92 ? 8.251 4.750 -9.899 1.00 72.56 92 GLU A O 1
ATOM 774 N N . THR A 1 93 ? 8.824 6.112 -11.582 1.00 81.00 93 THR A N 1
ATOM 775 C CA . THR A 1 93 ? 8.240 7.320 -10.977 1.00 81.00 93 THR A CA 1
ATOM 776 C C . THR A 1 93 ? 6.764 7.162 -10.624 1.00 81.00 93 THR A C 1
ATOM 778 O O . THR A 1 93 ? 6.295 7.785 -9.673 1.00 81.00 93 THR A O 1
ATOM 781 N N . LYS A 1 94 ? 6.016 6.303 -11.328 1.00 82.75 94 LYS A N 1
ATOM 782 C CA . LYS A 1 94 ? 4.614 5.990 -11.002 1.00 82.75 94 LYS A CA 1
ATOM 783 C C . LYS A 1 94 ? 4.452 5.342 -9.630 1.00 82.75 94 LYS A C 1
ATOM 785 O O . LYS A 1 94 ? 3.466 5.598 -8.950 1.00 82.75 94 LYS A O 1
ATOM 790 N N . PHE A 1 95 ? 5.455 4.587 -9.190 1.00 80.00 95 PHE A N 1
ATOM 791 C CA . PHE A 1 95 ? 5.502 4.014 -7.854 1.00 80.00 95 PHE A CA 1
ATOM 792 C C . PHE A 1 95 ? 5.925 5.022 -6.782 1.00 80.00 95 PHE A C 1
ATOM 794 O O . PHE A 1 95 ? 5.964 4.650 -5.613 1.00 80.00 95 PHE A O 1
ATOM 801 N N . HIS A 1 96 ? 6.221 6.286 -7.096 1.00 84.81 96 HIS A N 1
ATOM 802 C CA . HIS A 1 96 ? 6.430 7.284 -6.047 1.00 84.81 96 HIS A CA 1
ATOM 803 C C . HIS A 1 96 ? 5.150 7.465 -5.230 1.00 84.81 96 HIS A C 1
ATOM 805 O O . HIS A 1 96 ? 4.065 7.554 -5.800 1.00 84.81 96 HIS A O 1
ATOM 811 N N . HIS A 1 97 ? 5.284 7.589 -3.907 1.00 85.31 97 HIS A N 1
ATOM 812 C CA . HIS A 1 97 ? 4.151 7.682 -2.981 1.00 85.31 97 HIS A CA 1
ATOM 813 C C . HIS A 1 97 ? 3.062 8.663 -3.448 1.00 85.31 97 HIS A C 1
ATOM 815 O O . HIS A 1 97 ? 1.892 8.307 -3.500 1.00 85.31 97 HIS A O 1
ATOM 821 N N . GLY A 1 98 ? 3.439 9.879 -3.861 1.00 87.94 98 GLY A N 1
ATOM 822 C CA . GLY A 1 98 ? 2.471 10.883 -4.318 1.00 87.94 98 GLY A CA 1
ATOM 823 C C . GLY A 1 98 ? 1.693 10.473 -5.575 1.00 87.94 98 GLY A C 1
ATOM 824 O O . GLY A 1 98 ? 0.519 10.811 -5.705 1.00 87.94 98 GLY A O 1
ATOM 825 N 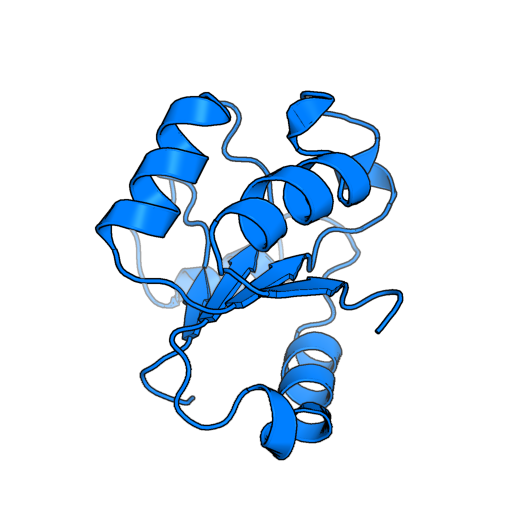N . ASN A 1 99 ? 2.317 9.712 -6.475 1.00 89.81 99 ASN A N 1
ATOM 826 C CA . ASN A 1 99 ? 1.676 9.215 -7.691 1.00 89.81 99 ASN A CA 1
ATOM 827 C C . ASN A 1 99 ? 0.767 8.020 -7.390 1.00 89.81 99 ASN A C 1
ATOM 829 O O . ASN A 1 99 ? -0.376 8.015 -7.843 1.00 89.81 99 ASN A O 1
ATOM 833 N N . VAL A 1 100 ? 1.232 7.077 -6.560 1.00 89.12 100 VAL A N 1
ATOM 834 C CA . VAL A 1 100 ? 0.422 5.959 -6.044 1.00 89.12 100 VAL A CA 1
ATOM 835 C C . VAL A 1 100 ? -0.823 6.496 -5.341 1.00 89.12 100 VAL A C 1
ATOM 837 O O . VAL A 1 100 ? -1.938 6.121 -5.691 1.00 89.12 100 VAL A O 1
ATOM 840 N N . LYS A 1 101 ? -0.635 7.437 -4.407 1.00 92.62 101 LYS A N 1
ATOM 841 C CA . LYS A 1 101 ? -1.706 8.093 -3.653 1.00 92.62 101 LYS A CA 1
ATOM 842 C C . LYS A 1 101 ? -2.721 8.739 -4.586 1.00 92.62 101 LYS A C 1
ATOM 844 O O . LYS A 1 101 ? -3.886 8.361 -4.572 1.00 92.62 101 LYS A O 1
ATOM 849 N N . LYS A 1 102 ? -2.267 9.624 -5.478 1.00 93.69 102 LYS A N 1
ATOM 850 C CA . LYS A 1 102 ? -3.138 10.292 -6.455 1.00 93.69 102 LYS A CA 1
ATOM 851 C C . LYS A 1 102 ? -3.935 9.295 -7.301 1.00 93.69 102 LYS A C 1
ATOM 853 O O . LYS A 1 102 ? -5.119 9.510 -7.552 1.00 93.69 102 LYS A O 1
ATOM 858 N N . SER A 1 103 ? -3.289 8.229 -7.766 1.00 93.44 103 SER A N 1
ATOM 859 C CA . SER A 1 103 ? -3.910 7.280 -8.684 1.00 93.44 103 SER A CA 1
ATOM 860 C C . SER A 1 103 ? -4.925 6.369 -7.994 1.00 93.44 103 SER A C 1
ATOM 862 O O . SER A 1 103 ? -6.019 6.180 -8.526 1.00 93.44 103 SER A O 1
ATOM 864 N N . LEU A 1 104 ? -4.593 5.830 -6.821 1.00 93.81 104 LEU A N 1
ATOM 865 C CA . LEU A 1 104 ? -5.446 4.899 -6.082 1.00 93.81 104 LEU A CA 1
ATOM 866 C C . LEU A 1 104 ? -6.594 5.603 -5.350 1.00 93.81 104 LEU A C 1
ATOM 868 O O . LEU A 1 104 ? -7.725 5.123 -5.408 1.00 93.81 104 LEU A O 1
ATOM 872 N N . GLU A 1 105 ? -6.357 6.782 -4.766 1.00 95.00 105 GLU A N 1
ATOM 873 C CA . GLU A 1 105 ? -7.419 7.549 -4.095 1.00 95.00 105 GLU A CA 1
ATOM 874 C C . GLU A 1 105 ? -8.493 8.002 -5.086 1.00 95.00 105 GLU A C 1
ATOM 876 O O . GLU A 1 105 ? -9.682 7.945 -4.778 1.00 95.00 105 GLU A O 1
ATOM 881 N N . SER A 1 106 ? -8.107 8.334 -6.326 1.00 95.44 106 SER A N 1
ATOM 882 C CA . SER A 1 106 ? -9.071 8.625 -7.400 1.00 95.44 106 SER A CA 1
ATOM 883 C C . SER A 1 106 ? -9.970 7.435 -7.774 1.00 95.44 106 SER A C 1
ATOM 885 O O . SER A 1 106 ? -10.988 7.622 -8.436 1.00 95.44 106 SER A O 1
ATOM 887 N N . LYS A 1 107 ? -9.607 6.220 -7.344 1.00 94.81 107 LYS A N 1
ATOM 888 C CA . LYS A 1 107 ? -10.329 4.963 -7.586 1.00 94.81 107 LYS A CA 1
ATOM 889 C C . LYS A 1 107 ? -10.983 4.402 -6.317 1.00 94.81 107 LYS A C 1
ATOM 891 O O . LYS A 1 107 ? -11.453 3.270 -6.332 1.00 94.81 107 LYS A O 1
ATOM 896 N N . GLY A 1 108 ? -11.026 5.183 -5.235 1.00 92.75 108 GLY A N 1
ATOM 897 C CA . GLY A 1 108 ? -11.677 4.797 -3.979 1.00 92.75 108 GLY A CA 1
ATOM 898 C C . GLY A 1 108 ? -10.810 3.976 -3.021 1.00 92.75 108 GLY A C 1
ATOM 899 O O . GLY A 1 108 ? -11.340 3.448 -2.050 1.00 92.75 108 GLY A O 1
ATOM 900 N N . ILE A 1 109 ? -9.498 3.878 -3.261 1.00 93.81 109 ILE A N 1
ATOM 901 C CA . ILE A 1 109 ? -8.555 3.170 -2.385 1.00 93.81 109 ILE A CA 1
ATOM 902 C C . ILE A 1 109 ? -7.764 4.190 -1.568 1.00 93.81 109 ILE A C 1
ATOM 904 O O . ILE A 1 109 ? -7.083 5.045 -2.131 1.00 93.81 109 ILE A O 1
ATOM 908 N N . ALA A 1 110 ? -7.814 4.090 -0.241 1.00 92.81 110 ALA A N 1
ATOM 909 C CA . ALA A 1 110 ? -7.037 4.962 0.633 1.00 92.81 110 ALA A CA 1
ATOM 910 C C . ALA A 1 110 ? -5.545 4.612 0.560 1.00 92.81 110 ALA A C 1
ATOM 912 O O . ALA A 1 110 ? -5.182 3.436 0.576 1.00 92.81 110 ALA A O 1
ATOM 913 N N . VAL A 1 111 ? -4.673 5.622 0.525 1.00 90.31 111 VAL A N 1
ATOM 914 C CA . VAL A 1 111 ? -3.221 5.407 0.550 1.00 90.31 111 VAL A CA 1
ATOM 915 C C . VAL A 1 111 ? -2.598 6.131 1.732 1.00 90.31 111 VAL A C 1
ATOM 917 O O . VAL A 1 111 ? -2.685 7.357 1.835 1.00 90.31 111 VAL A O 1
ATOM 920 N N . LEU A 1 112 ? -1.940 5.355 2.590 1.00 89.06 112 LEU A N 1
ATOM 921 C CA . LEU A 1 112 ? -1.277 5.808 3.811 1.00 89.06 112 LEU A CA 1
ATOM 922 C C . LEU A 1 112 ? 0.232 5.586 3.680 1.00 89.06 112 LEU A C 1
ATOM 924 O O . LEU A 1 112 ? 0.671 4.723 2.921 1.00 89.06 112 LEU A O 1
ATOM 928 N N . SER A 1 113 ? 1.043 6.360 4.387 1.00 85.50 113 SER A N 1
ATOM 929 C CA . SER A 1 113 ? 2.487 6.173 4.471 1.00 85.50 113 SER A CA 1
ATOM 930 C C . SER A 1 113 ? 2.900 5.966 5.909 1.00 85.50 113 SER A C 1
ATOM 932 O O . SER A 1 113 ? 2.736 6.855 6.732 1.00 85.50 113 SER A O 1
ATOM 934 N N . LEU A 1 114 ? 3.600 4.864 6.162 1.00 78.88 114 LEU A N 1
ATOM 935 C CA . LEU A 1 114 ? 4.164 4.568 7.479 1.00 78.88 114 LEU A CA 1
ATOM 936 C C . LEU A 1 114 ? 5.131 5.650 7.996 1.00 78.88 114 LEU A C 1
ATOM 938 O O . LEU A 1 114 ? 5.417 5.724 9.183 1.00 78.88 114 LEU A O 1
ATOM 942 N N . SER A 1 115 ? 5.690 6.463 7.097 1.00 72.69 115 SER A N 1
ATOM 943 C CA . SER A 1 115 ? 6.644 7.521 7.450 1.00 72.69 115 SER A CA 1
ATOM 944 C C . SER A 1 115 ? 6.017 8.903 7.651 1.00 72.69 115 SER A C 1
ATOM 946 O O . SER A 1 115 ? 6.738 9.827 8.029 1.00 72.69 115 SER A O 1
ATOM 948 N N . ARG A 1 116 ? 4.731 9.083 7.320 1.00 73.25 116 ARG A N 1
ATOM 949 C CA . ARG A 1 116 ? 4.090 10.411 7.246 1.00 73.25 116 ARG A CA 1
ATOM 950 C C . ARG A 1 116 ? 2.756 10.489 7.969 1.00 73.25 116 ARG A C 1
ATOM 952 O O . ARG A 1 116 ? 2.460 11.543 8.521 1.00 73.25 116 ARG A O 1
ATOM 959 N N . ASP A 1 117 ? 1.976 9.425 7.870 1.00 70.19 117 ASP A N 1
ATOM 960 C CA . ASP A 1 117 ? 0.730 9.216 8.599 1.00 70.19 117 ASP A CA 1
ATOM 961 C C . ASP A 1 117 ? 1.061 8.440 9.882 1.00 70.19 117 ASP A C 1
ATOM 963 O O . ASP A 1 117 ? 0.341 8.579 10.888 1.00 70.19 117 ASP A O 1
#

Radius of gyration: 14.0 Å; Cα contacts (8 Å, |Δi|>4): 119; chains: 1; bounding box: 33×33×31 Å

Secondary structure (DSSP, 8-state):
--TTEEE---TT--SSTHHHHHHHHSS-S---HHHHHHHHHHTHHHHTT--EEEE-S--TTS-HHHHHHHHHHTT--EEEE---HHHHHSS-GGGSHHHHHHHHHTTT-EEEETTT-

Foldseek 3Di:
DDPQEEEDDDVVPPDDPCVVVVVVPPDDDDDPVVLVVVVCVVCCVVCPNFREYEYAADPQVDDPVRVLVVCVVVRGQEYEDAYDPVRLVPDDVCSRQVNVQVVVVVVRHHYHYSVPD

pLDDT: mean 70.57, std 18.78, range [33.19, 95.44]

Mean predicted aligned error: 10.29 Å

Solvent-accessible surface area (backbone atoms only — not comparable to full-atom values): 7180 Å² total; per-residue (Å²): 130,73,96,44,66,47,66,76,78,64,90,89,62,88,65,66,86,46,56,68,60,44,64,73,71,71,65,80,88,84,82,56,61,66,55,54,52,52,50,52,62,74,37,39,87,82,44,67,86,50,32,33,34,38,40,68,68,81,63,86,89,56,55,68,68,61,51,52,49,49,44,58,78,70,60,45,38,32,38,36,40,59,55,52,73,70,60,49,72,61,64,62,72,64,69,20,65,71,44,43,34,58,57,38,45,76,71,72,20,47,62,47,35,75,88,79,107